Protein AF-A0A6L8I0X2-F1 (afdb_monomer)

Structure (mmCIF, N/CA/C/O backbone):
data_AF-A0A6L8I0X2-F1
#
_entry.id   AF-A0A6L8I0X2-F1
#
loop_
_atom_site.group_PDB
_atom_site.id
_atom_site.type_symbol
_atom_site.label_atom_id
_atom_site.label_alt_id
_atom_site.label_comp_id
_atom_site.label_asym_id
_atom_site.label_entity_id
_atom_site.label_seq_id
_atom_site.pdbx_PDB_ins_code
_atom_site.Cartn_x
_atom_site.Cartn_y
_atom_site.Cartn_z
_atom_site.occupancy
_atom_site.B_iso_or_equiv
_atom_site.auth_seq_id
_atom_site.auth_comp_id
_atom_site.auth_asym_id
_atom_site.auth_atom_id
_atom_site.pdbx_PDB_model_num
ATOM 1 N N . MET A 1 1 ? 42.101 3.437 -35.286 1.00 54.06 1 MET A N 1
ATOM 2 C CA . MET A 1 1 ? 41.511 4.510 -34.441 1.00 54.06 1 MET A CA 1
ATOM 3 C C . MET A 1 1 ? 40.032 4.851 -34.744 1.00 54.06 1 MET A C 1
ATOM 5 O O . MET A 1 1 ? 39.586 5.915 -34.336 1.00 54.06 1 MET A O 1
ATOM 9 N N . ARG A 1 2 ? 39.223 3.988 -35.399 1.00 59.19 2 ARG A N 1
ATOM 10 C CA . ARG A 1 2 ? 37.785 4.273 -35.660 1.00 59.19 2 ARG A CA 1
ATOM 11 C C . ARG A 1 2 ? 36.794 3.543 -34.738 1.00 59.19 2 ARG A C 1
ATOM 13 O O . ARG A 1 2 ? 35.698 4.052 -34.556 1.00 59.19 2 ARG A O 1
ATOM 20 N N . LEU A 1 3 ? 37.191 2.432 -34.098 1.00 56.94 3 LEU A N 1
ATOM 21 C CA . LEU A 1 3 ? 36.320 1.690 -33.168 1.00 56.94 3 LEU A CA 1
ATOM 22 C C . LEU A 1 3 ? 35.915 2.519 -31.934 1.00 56.94 3 LEU A C 1
ATOM 24 O O . LEU A 1 3 ? 34.759 2.495 -31.533 1.00 56.94 3 LEU A O 1
ATOM 28 N N . SER A 1 4 ? 36.836 3.312 -31.375 1.00 59.78 4 SER A N 1
ATOM 29 C CA . SER A 1 4 ? 36.592 4.101 -30.154 1.00 59.78 4 SER A CA 1
ATOM 30 C C . SER A 1 4 ? 35.521 5.191 -30.323 1.00 59.78 4 SER A C 1
ATOM 32 O O . SER A 1 4 ? 34.809 5.482 -29.367 1.00 59.78 4 SER A O 1
ATOM 34 N N . LYS A 1 5 ? 35.339 5.748 -31.532 1.00 64.69 5 LYS A N 1
ATOM 35 C CA . LYS A 1 5 ? 34.340 6.806 -31.781 1.00 64.69 5 LYS A CA 1
ATOM 36 C C . LYS A 1 5 ? 32.898 6.286 -31.839 1.00 64.69 5 LYS A C 1
ATOM 38 O O . LYS A 1 5 ? 31.983 7.056 -31.588 1.00 64.69 5 LYS A O 1
ATOM 43 N N . ILE A 1 6 ? 32.706 5.004 -32.163 1.00 74.75 6 ILE A N 1
ATOM 44 C CA . ILE A 1 6 ? 31.384 4.349 -32.215 1.00 74.75 6 ILE A CA 1
ATOM 45 C C . ILE A 1 6 ? 31.062 3.677 -30.874 1.00 74.75 6 ILE A C 1
ATOM 47 O O . ILE A 1 6 ? 29.903 3.596 -30.485 1.00 74.75 6 ILE A O 1
ATOM 51 N N . LEU A 1 7 ? 32.084 3.254 -30.128 1.00 80.19 7 LEU A N 1
ATOM 52 C CA . LEU A 1 7 ? 31.904 2.586 -28.840 1.00 80.19 7 LEU A CA 1
ATOM 53 C C . LEU A 1 7 ? 31.224 3.488 -27.797 1.00 80.19 7 LEU A C 1
ATOM 55 O O . LEU A 1 7 ? 30.341 3.042 -27.075 1.00 80.19 7 LEU A O 1
ATOM 59 N N . ILE A 1 8 ? 31.613 4.765 -27.746 1.00 82.06 8 ILE A N 1
ATOM 60 C CA . ILE A 1 8 ? 31.106 5.733 -26.763 1.00 82.06 8 ILE A CA 1
ATOM 61 C C . ILE A 1 8 ? 29.586 5.961 -26.891 1.00 82.06 8 ILE A C 1
ATOM 63 O O . ILE A 1 8 ? 28.900 5.799 -25.883 1.00 82.06 8 ILE A O 1
ATOM 67 N N . PRO A 1 9 ? 29.016 6.286 -28.072 1.00 82.81 9 PRO A N 1
ATOM 68 C CA . PRO A 1 9 ? 27.568 6.477 -28.190 1.00 82.81 9 PRO A CA 1
ATOM 69 C C . PRO A 1 9 ? 26.776 5.185 -27.954 1.00 82.81 9 PRO A C 1
ATOM 71 O O . PRO A 1 9 ? 25.694 5.241 -27.382 1.00 82.81 9 PRO A O 1
ATOM 74 N N . VAL A 1 10 ? 27.318 4.020 -28.327 1.00 87.44 10 VAL A N 1
ATOM 75 C CA . VAL A 1 10 ? 26.661 2.723 -28.083 1.00 87.44 10 VAL A CA 1
ATOM 76 C C . VAL A 1 10 ? 26.568 2.424 -26.585 1.00 87.44 10 VAL A C 1
ATOM 78 O O . VAL A 1 10 ? 25.506 2.037 -26.109 1.00 87.44 10 VAL A O 1
ATOM 81 N N . ILE A 1 11 ? 27.643 2.661 -25.828 1.00 86.56 11 ILE A N 1
ATOM 82 C CA . ILE A 1 11 ? 27.642 2.492 -24.367 1.00 86.56 11 ILE A CA 1
ATOM 83 C C . ILE A 1 11 ? 26.632 3.438 -23.709 1.00 86.56 11 ILE A C 1
ATOM 85 O O . ILE A 1 11 ? 25.909 3.029 -22.806 1.00 86.56 11 ILE A O 1
ATOM 89 N N . LEU A 1 12 ? 26.544 4.680 -24.191 1.00 86.19 12 LEU A N 1
ATOM 90 C CA . LEU A 1 12 ? 25.596 5.673 -23.682 1.00 86.19 12 LEU A CA 1
ATOM 91 C C . LEU A 1 12 ? 24.139 5.240 -23.893 1.00 86.19 12 LEU A C 1
ATOM 93 O O . LEU A 1 12 ? 23.330 5.345 -22.977 1.00 86.19 12 LEU A O 1
ATOM 97 N N . VAL A 1 13 ? 23.815 4.700 -25.071 1.00 85.88 13 VAL A N 1
ATOM 98 C CA . VAL A 1 13 ? 22.473 4.178 -25.366 1.00 85.88 13 VAL A CA 1
ATOM 99 C C . VAL A 1 13 ? 22.146 2.980 -24.473 1.00 85.88 13 VAL A C 1
ATOM 101 O O . VAL A 1 13 ? 21.083 2.952 -23.860 1.00 85.88 13 VAL A O 1
ATOM 104 N N . VAL A 1 14 ? 23.065 2.021 -24.333 1.00 84.25 14 VAL A N 1
ATOM 105 C CA . VAL A 1 14 ? 22.853 0.841 -23.476 1.00 84.25 14 VAL A CA 1
ATOM 106 C C . VAL A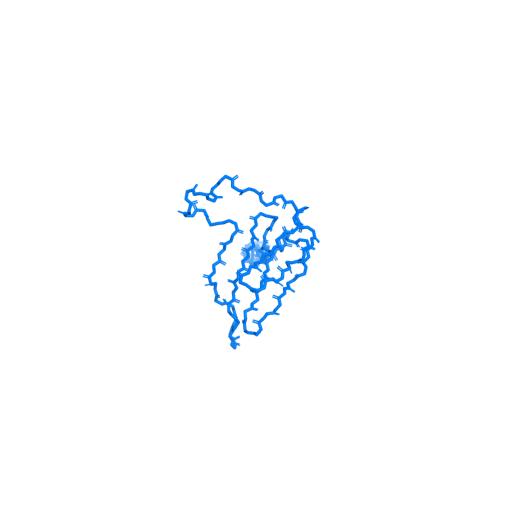 1 14 ? 22.648 1.238 -22.009 1.00 84.25 14 VAL A C 1
ATOM 108 O O . VAL A 1 14 ? 21.774 0.681 -21.349 1.00 84.25 14 VAL A O 1
ATOM 111 N N . ALA A 1 15 ? 23.385 2.237 -21.515 1.00 82.12 15 ALA A N 1
ATOM 112 C CA . ALA A 1 15 ? 23.220 2.742 -20.154 1.00 82.12 15 ALA A CA 1
ATOM 113 C C . ALA A 1 15 ? 21.813 3.323 -19.915 1.00 82.12 15 ALA A C 1
ATOM 115 O O . ALA A 1 15 ? 21.183 2.994 -18.912 1.00 82.12 15 ALA A O 1
ATOM 116 N N . VAL A 1 16 ? 21.281 4.114 -20.853 1.00 81.19 16 VAL A N 1
ATOM 117 C CA . VAL A 1 16 ? 19.937 4.713 -20.733 1.00 81.19 16 VAL A CA 1
ATOM 118 C C . VAL A 1 16 ? 18.830 3.655 -20.783 1.00 81.19 16 VAL A C 1
ATOM 120 O O . VAL A 1 16 ? 17.885 3.720 -20.004 1.00 81.19 16 VAL A 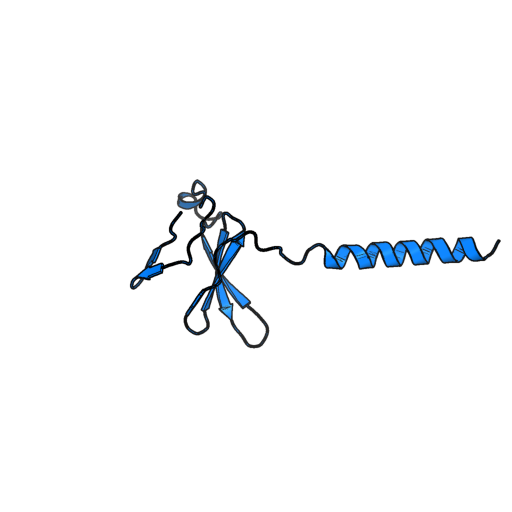O 1
ATOM 123 N N . PHE A 1 17 ? 18.944 2.644 -21.649 1.00 77.88 17 PHE A N 1
ATOM 124 C CA . PHE A 1 17 ? 17.943 1.570 -21.701 1.00 77.88 17 PHE A CA 1
ATOM 125 C C . PHE A 1 17 ? 17.979 0.661 -20.462 1.00 77.88 17 PHE A C 1
ATOM 127 O O . PHE A 1 17 ? 16.955 0.087 -20.098 1.00 77.88 17 PHE A O 1
ATOM 134 N N . SER A 1 18 ? 19.123 0.560 -19.779 1.00 72.69 18 SER A N 1
ATOM 135 C CA . SER A 1 18 ? 19.249 -0.268 -18.575 1.00 72.69 18 SER A CA 1
ATOM 136 C C . SER A 1 18 ? 18.550 0.311 -17.336 1.00 72.69 18 SER A C 1
ATOM 138 O O . SER A 1 18 ? 18.122 -0.457 -16.478 1.00 72.69 18 SER A O 1
ATOM 140 N N . SER A 1 19 ? 18.345 1.633 -17.250 1.00 66.38 19 SER A N 1
ATOM 141 C CA . SER A 1 19 ? 17.641 2.243 -16.110 1.00 66.38 19 SER A CA 1
ATOM 142 C C . SER A 1 19 ? 16.116 2.110 -16.180 1.00 66.38 19 SER A C 1
ATOM 144 O O . SER A 1 19 ? 15.436 2.448 -15.219 1.00 66.38 19 SER A O 1
ATOM 146 N N . ALA A 1 20 ? 15.557 1.621 -17.291 1.00 64.62 20 ALA A N 1
ATOM 147 C CA . ALA A 1 20 ?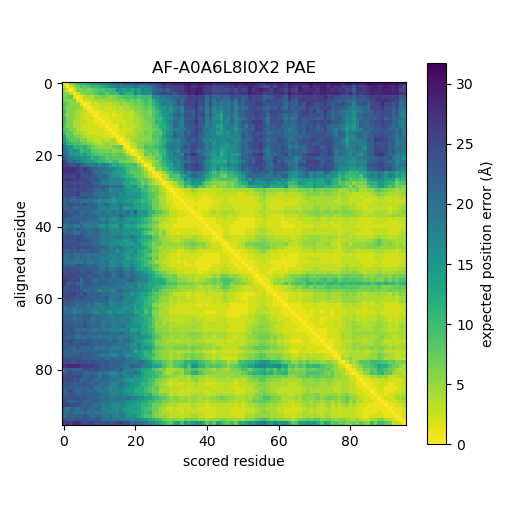 14.110 1.455 -17.436 1.00 64.62 20 ALA A CA 1
ATOM 148 C C . ALA A 1 20 ? 13.556 0.215 -16.706 1.00 64.62 20 ALA A C 1
ATOM 150 O O . ALA A 1 20 ? 12.354 0.130 -16.486 1.00 64.62 20 ALA A O 1
ATOM 151 N N . CYS A 1 21 ? 14.407 -0.747 -16.325 1.00 66.44 21 CYS A N 1
ATOM 152 C CA . CYS A 1 21 ? 13.968 -2.007 -15.707 1.00 66.44 21 CYS A CA 1
ATOM 153 C C . CYS A 1 21 ? 14.083 -2.038 -14.173 1.00 66.44 21 CYS A C 1
ATOM 155 O O . CYS A 1 21 ? 13.621 -2.991 -13.560 1.00 66.44 21 CYS A O 1
ATOM 157 N N . VAL A 1 22 ? 14.687 -1.025 -13.543 1.00 65.88 22 VAL A N 1
ATOM 158 C CA . VAL A 1 22 ? 14.930 -0.989 -12.082 1.00 65.88 22 VAL A CA 1
ATOM 159 C C . VAL A 1 22 ? 13.788 -0.364 -11.273 1.00 65.88 22 VAL A C 1
ATOM 161 O O . VAL A 1 22 ? 13.901 -0.235 -10.062 1.00 65.88 22 VAL A O 1
ATOM 164 N N . GLY A 1 23 ? 12.691 0.023 -11.927 1.00 58.72 23 GLY A N 1
ATOM 165 C CA . GLY A 1 23 ? 11.522 0.623 -11.275 1.00 58.72 23 GLY A CA 1
ATOM 166 C C . GLY A 1 23 ? 10.287 -0.273 -11.226 1.00 58.72 23 GLY A C 1
ATOM 167 O O . GLY A 1 23 ? 9.225 0.218 -10.860 1.00 58.72 23 GLY A O 1
ATOM 168 N N . PHE A 1 24 ? 10.380 -1.545 -11.639 1.00 58.34 24 PHE A N 1
ATOM 169 C CA . PHE A 1 24 ? 9.246 -2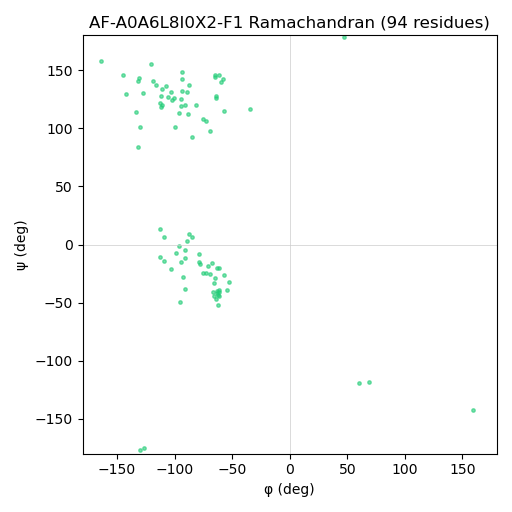.460 -11.516 1.00 58.34 24 PHE A CA 1
ATOM 170 C C . PHE A 1 24 ? 9.094 -2.822 -10.042 1.00 58.34 24 PHE A C 1
ATOM 172 O O . PHE A 1 24 ? 9.942 -3.518 -9.489 1.00 58.34 24 PHE A O 1
ATOM 179 N N . SER A 1 25 ? 8.059 -2.250 -9.429 1.00 55.66 25 SER A N 1
ATOM 180 C CA . SER A 1 25 ? 7.696 -2.339 -8.022 1.00 55.66 25 SER A CA 1
ATOM 181 C C . SER A 1 25 ? 8.019 -3.715 -7.446 1.00 55.66 25 SER A C 1
ATOM 183 O O . SER A 1 25 ? 7.465 -4.722 -7.878 1.00 55.66 25 SER A O 1
ATOM 185 N N . GLU A 1 26 ? 8.928 -3.754 -6.479 1.00 54.00 26 GLU A N 1
ATOM 186 C CA . GLU A 1 26 ? 9.067 -4.873 -5.556 1.00 54.00 26 GLU A CA 1
ATOM 187 C C . GLU A 1 26 ? 8.062 -4.610 -4.440 1.00 54.00 26 GLU A C 1
ATOM 189 O O . GLU A 1 26 ? 8.398 -3.855 -3.523 1.00 54.00 26 GLU A O 1
ATOM 194 N N . PRO A 1 27 ? 6.820 -5.135 -4.521 1.00 56.12 27 PRO A N 1
ATOM 195 C CA . PRO A 1 27 ? 5.891 -4.984 -3.424 1.00 56.12 27 PRO A CA 1
ATOM 196 C C . PRO A 1 27 ? 6.548 -5.584 -2.188 1.00 56.12 27 PRO A C 1
ATOM 198 O O . PRO A 1 27 ? 6.847 -6.778 -2.138 1.00 56.12 27 PRO A O 1
ATOM 201 N N . ARG A 1 28 ? 6.833 -4.730 -1.206 1.00 61.31 28 ARG A N 1
ATOM 202 C CA . ARG A 1 28 ? 7.386 -5.160 0.085 1.00 61.31 28 ARG A CA 1
ATOM 203 C C . ARG A 1 28 ? 6.286 -5.593 1.049 1.00 61.31 28 ARG A C 1
ATOM 205 O O . ARG A 1 28 ? 6.581 -5.889 2.203 1.00 61.31 28 ARG A O 1
ATOM 212 N N . GLY A 1 29 ? 5.046 -5.658 0.566 1.00 64.06 29 GLY A N 1
ATOM 213 C CA . GLY A 1 29 ? 3.934 -6.315 1.227 1.00 64.06 29 GLY A CA 1
ATOM 214 C C . GLY A 1 29 ? 4.182 -7.815 1.360 1.00 64.06 29 GLY A C 1
ATOM 215 O O . GLY A 1 29 ? 4.498 -8.498 0.388 1.00 64.06 29 GLY A O 1
ATOM 216 N N . TRP A 1 30 ? 4.047 -8.336 2.577 1.00 71.12 30 TRP A N 1
ATOM 217 C CA . TRP A 1 30 ? 4.312 -9.748 2.883 1.00 71.12 30 TRP A CA 1
ATOM 218 C C . TRP A 1 30 ? 3.057 -10.619 2.748 1.00 71.12 30 TRP A C 1
ATOM 220 O O . TRP A 1 30 ? 3.152 -11.847 2.739 1.00 71.12 30 TRP A O 1
ATOM 230 N N . ALA A 1 31 ? 1.888 -9.990 2.621 1.00 81.44 31 ALA A N 1
ATOM 231 C CA . ALA A 1 31 ? 0.607 -10.654 2.455 1.00 81.44 31 ALA A CA 1
ATOM 232 C C . ALA A 1 31 ? 0.237 -10.816 0.973 1.00 81.44 31 ALA A C 1
ATOM 234 O O . ALA A 1 31 ? 0.474 -9.939 0.142 1.00 81.44 31 ALA A O 1
ATOM 235 N N . ALA A 1 32 ? -0.378 -11.954 0.646 1.00 83.75 32 ALA A N 1
ATOM 236 C CA . ALA A 1 32 ? -0.888 -12.204 -0.696 1.00 83.75 32 ALA A CA 1
ATOM 237 C C . ALA A 1 32 ? -2.028 -11.222 -1.046 1.00 83.75 32 ALA A C 1
ATOM 239 O O . ALA A 1 32 ? -2.842 -10.922 -0.167 1.00 83.75 32 ALA A O 1
ATOM 240 N N . PRO A 1 33 ? -2.140 -10.775 -2.314 1.00 88.00 33 PRO A N 1
ATOM 241 C CA . PRO A 1 33 ? -3.293 -10.004 -2.766 1.00 88.00 33 PRO A CA 1
A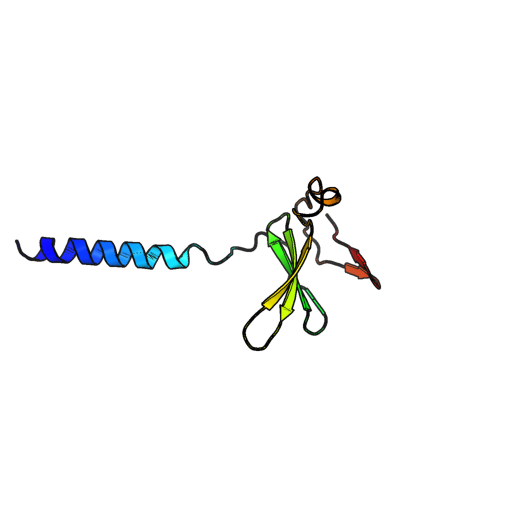TOM 242 C C . PRO A 1 33 ? -4.596 -10.783 -2.563 1.00 88.00 33 PRO A C 1
ATOM 244 O O . PRO A 1 33 ? -4.641 -11.998 -2.783 1.00 88.00 33 PRO A O 1
ATOM 247 N N . VAL A 1 34 ? -5.661 -10.080 -2.185 1.00 91.56 34 VAL A N 1
ATOM 248 C CA . VAL A 1 34 ? -7.004 -10.653 -2.035 1.00 91.56 34 VAL A CA 1
ATOM 249 C C . VAL A 1 34 ? -7.944 -10.006 -3.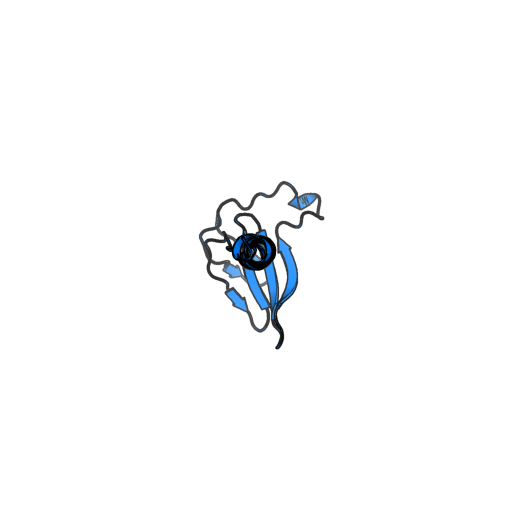042 1.00 91.56 34 VAL A C 1
ATOM 251 O O . VAL A 1 34 ? -7.899 -8.799 -3.246 1.00 91.56 34 VAL A O 1
ATOM 254 N N . PHE A 1 35 ? -8.788 -10.815 -3.676 1.00 91.50 35 PHE A N 1
ATOM 255 C CA . PHE A 1 35 ? -9.737 -10.368 -4.691 1.00 91.50 35 PHE A CA 1
ATOM 256 C C . PHE A 1 35 ? -11.164 -10.472 -4.150 1.00 91.50 35 PHE A C 1
ATOM 258 O O . PHE A 1 35 ? -11.534 -11.515 -3.606 1.00 91.50 35 PHE A O 1
ATOM 265 N N . ASP A 1 36 ? -11.957 -9.422 -4.349 1.00 90.31 36 ASP A N 1
ATOM 266 C CA . ASP A 1 36 ? -13.404 -9.408 -4.132 1.00 90.31 36 ASP A CA 1
ATOM 267 C C . ASP A 1 36 ? -14.096 -8.837 -5.377 1.00 90.31 36 ASP A C 1
ATOM 269 O O . ASP A 1 36 ? -14.082 -7.633 -5.635 1.00 90.31 36 ASP A O 1
ATOM 273 N N . GLY A 1 37 ? -14.647 -9.725 -6.208 1.00 90.69 37 GLY A N 1
ATOM 274 C CA . GLY A 1 37 ? -15.191 -9.348 -7.511 1.00 90.69 37 GLY A CA 1
ATOM 275 C C . GLY A 1 37 ? -14.124 -8.733 -8.422 1.00 90.69 37 GLY A C 1
ATOM 276 O O . GLY A 1 37 ? -13.146 -9.396 -8.766 1.00 90.69 37 GLY A O 1
ATOM 277 N N . GLU A 1 38 ? -14.340 -7.481 -8.825 1.00 93.06 38 GLU A N 1
ATOM 278 C CA . GLU A 1 38 ? -13.407 -6.699 -9.649 1.00 93.06 38 GLU A CA 1
ATOM 279 C C . GLU A 1 38 ? -12.424 -5.877 -8.805 1.00 93.06 38 GLU A C 1
ATOM 281 O O . GLU A 1 38 ? -11.514 -5.269 -9.354 1.00 93.06 38 GLU A O 1
ATOM 286 N N . THR A 1 39 ? -12.550 -5.866 -7.478 1.00 94.19 39 THR A N 1
ATOM 287 C CA . THR A 1 39 ? -11.629 -5.138 -6.604 1.00 94.19 39 THR A CA 1
ATOM 288 C C . THR A 1 39 ? -10.502 -6.056 -6.129 1.00 94.19 39 THR A C 1
ATOM 290 O O . THR A 1 39 ? -10.733 -7.172 -5.657 1.00 94.19 39 THR A O 1
ATOM 293 N N . VAL A 1 40 ? -9.262 -5.585 -6.230 1.00 93.00 40 VAL A N 1
ATOM 294 C CA . VAL A 1 40 ? -8.078 -6.205 -5.636 1.00 93.00 40 VAL A CA 1
ATOM 295 C C . VAL A 1 40 ? -7.596 -5.374 -4.457 1.00 93.00 40 VAL A C 1
ATOM 297 O O . VAL A 1 40 ? -7.508 -4.151 -4.528 1.00 93.00 40 VAL A O 1
ATOM 300 N N . TYR A 1 41 ? -7.253 -6.068 -3.383 1.00 92.44 41 TYR A N 1
ATOM 301 C CA . TYR A 1 41 ? -6.671 -5.516 -2.175 1.00 92.44 41 TYR A CA 1
ATOM 302 C C . TYR A 1 41 ? -5.239 -6.014 -2.047 1.00 92.44 41 TYR A C 1
ATOM 304 O O . TYR A 1 41 ? -4.998 -7.226 -2.024 1.00 92.44 41 TYR A O 1
ATOM 312 N N . VAL A 1 42 ? -4.281 -5.095 -1.994 1.00 89.81 42 VAL A N 1
ATOM 313 C CA . VAL A 1 42 ? -2.856 -5.421 -2.075 1.00 89.81 42 VAL A CA 1
ATOM 314 C C . VAL A 1 42 ? -2.025 -4.498 -1.195 1.00 89.81 42 VAL A C 1
ATOM 316 O O . VAL A 1 42 ? -2.330 -3.321 -1.047 1.00 89.81 42 VAL A O 1
ATOM 319 N N . PHE A 1 43 ? -0.949 -5.040 -0.632 1.00 88.12 43 PHE A N 1
ATOM 320 C CA . PHE A 1 43 ? 0.088 -4.251 0.022 1.00 88.12 43 PHE A CA 1
ATOM 321 C C . PHE A 1 43 ? 1.169 -3.879 -0.995 1.00 88.12 43 PHE A C 1
ATOM 323 O O . PHE A 1 43 ? 1.779 -4.771 -1.595 1.00 88.12 43 PHE A O 1
ATOM 330 N N . LEU A 1 44 ? 1.396 -2.582 -1.206 1.00 83.88 44 LEU A N 1
ATOM 331 C CA . LEU A 1 44 ? 2.407 -2.086 -2.149 1.00 83.88 44 LEU A CA 1
ATOM 332 C C . LEU A 1 44 ? 3.764 -1.877 -1.480 1.00 83.88 44 LEU A C 1
ATOM 334 O O . LEU A 1 44 ? 4.798 -2.227 -2.047 1.00 83.88 44 LEU A O 1
ATOM 338 N N . ASP A 1 45 ? 3.770 -1.390 -0.248 1.00 80.62 45 ASP A N 1
ATOM 339 C CA . ASP A 1 45 ? 4.940 -1.381 0.626 1.00 80.62 45 ASP A CA 1
ATOM 340 C C . ASP A 1 45 ? 4.533 -1.960 1.991 1.00 80.62 45 ASP A C 1
ATOM 342 O O . ASP A 1 45 ? 3.413 -2.442 2.171 1.00 80.62 45 ASP A O 1
ATOM 346 N N . ARG A 1 46 ? 5.458 -1.967 2.949 1.00 78.94 46 ARG A N 1
ATOM 347 C CA . ARG A 1 46 ? 5.200 -2.394 4.327 1.00 78.94 46 ARG A CA 1
ATOM 348 C C . ARG A 1 46 ? 4.025 -1.639 4.949 1.00 78.94 46 ARG A C 1
ATOM 350 O O . ARG A 1 46 ? 3.223 -2.258 5.637 1.00 78.94 46 ARG A O 1
ATOM 357 N N . ASP A 1 47 ? 3.933 -0.348 4.646 1.00 85.00 47 ASP A N 1
ATOM 358 C CA . ASP A 1 47 ? 3.069 0.584 5.366 1.00 85.00 47 ASP A CA 1
ATOM 359 C C . ASP A 1 47 ? 1.919 1.104 4.491 1.00 85.00 47 ASP A C 1
ATOM 361 O O . ASP A 1 47 ? 1.247 2.056 4.860 1.00 85.00 47 ASP A O 1
ATOM 365 N N . GLU A 1 48 ? 1.678 0.473 3.334 1.00 88.31 48 GLU A N 1
ATOM 366 C CA . GLU A 1 48 ? 0.684 0.928 2.359 1.00 88.31 48 GLU A CA 1
ATOM 367 C C . GLU A 1 48 ? -0.192 -0.233 1.870 1.00 88.31 48 GLU A C 1
ATOM 369 O O . GLU A 1 48 ? 0.272 -1.150 1.180 1.00 88.31 48 GLU A O 1
ATOM 374 N N . PHE A 1 49 ? -1.478 -0.171 2.214 1.00 91.50 49 PHE A N 1
ATOM 375 C CA . PHE A 1 49 ? -2.524 -1.097 1.798 1.00 91.50 49 PHE A CA 1
ATOM 376 C C . PHE A 1 49 ? -3.510 -0.404 0.865 1.00 91.50 49 PHE A C 1
ATOM 378 O O . PHE A 1 49 ? -4.074 0.632 1.199 1.00 91.50 49 PHE A O 1
ATOM 385 N N . VAL A 1 50 ? -3.760 -0.992 -0.300 1.00 93.06 50 VAL A N 1
ATOM 386 C CA . VAL A 1 50 ? -4.484 -0.311 -1.371 1.00 93.06 50 VAL A CA 1
ATOM 387 C C . VAL A 1 50 ? -5.590 -1.185 -1.929 1.00 93.06 50 VAL A C 1
ATOM 389 O O . VAL A 1 50 ? -5.414 -2.392 -2.119 1.00 93.06 50 VAL A O 1
ATOM 392 N N . ALA A 1 51 ? -6.721 -0.554 -2.233 1.00 95.38 51 ALA A N 1
ATOM 393 C CA . ALA A 1 51 ? -7.772 -1.136 -3.047 1.00 95.38 51 ALA A CA 1
ATOM 394 C C . ALA A 1 51 ? -7.725 -0.557 -4.462 1.00 95.38 51 ALA A C 1
ATOM 396 O O . ALA A 1 51 ? -7.709 0.662 -4.655 1.00 95.38 51 ALA A O 1
ATOM 397 N N . ALA A 1 52 ? -7.760 -1.432 -5.460 1.00 95.06 52 ALA A N 1
ATOM 398 C CA . ALA A 1 52 ? -7.856 -1.053 -6.861 1.00 95.06 52 ALA A CA 1
ATOM 399 C C . ALA A 1 52 ? -8.962 -1.839 -7.557 1.00 95.06 52 ALA A C 1
ATOM 401 O O . ALA A 1 52 ? -9.152 -3.019 -7.280 1.00 95.06 52 ALA A O 1
ATOM 402 N N . ASN A 1 53 ? -9.672 -1.205 -8.481 1.00 95.94 53 ASN A N 1
ATOM 403 C CA . ASN A 1 53 ? -10.608 -1.885 -9.365 1.00 95.94 53 ASN A CA 1
ATOM 404 C C . ASN A 1 53 ? -9.867 -2.350 -10.613 1.00 95.94 53 ASN A C 1
ATOM 406 O O . ASN A 1 53 ? -9.114 -1.591 -11.215 1.00 95.94 53 ASN A O 1
ATOM 410 N N . LEU A 1 54 ? -10.056 -3.607 -10.981 1.00 92.38 54 LEU A N 1
ATOM 411 C CA . LEU A 1 54 ? -9.464 -4.214 -12.157 1.00 92.38 54 LEU A CA 1
ATOM 412 C C . LEU A 1 54 ? -10.364 -3.986 -13.364 1.00 92.38 54 LEU A C 1
ATOM 414 O O . LEU A 1 54 ? -11.576 -4.179 -13.291 1.00 92.38 54 LEU A O 1
ATOM 418 N N . ASP A 1 55 ? -9.748 -3.645 -14.487 1.00 89.19 55 ASP A N 1
ATOM 419 C CA . ASP A 1 55 ? -10.395 -3.599 -15.791 1.00 89.19 55 ASP A CA 1
ATOM 420 C C . ASP A 1 55 ? -9.611 -4.436 -16.821 1.00 89.19 55 ASP A C 1
ATOM 422 O O . ASP A 1 55 ? -8.655 -5.146 -16.497 1.00 89.19 55 ASP A O 1
ATOM 426 N N . GLU A 1 56 ? -10.036 -4.401 -18.087 1.00 86.81 56 GLU A N 1
ATOM 427 C CA . GLU A 1 56 ? -9.376 -5.143 -19.173 1.00 86.81 56 GLU A CA 1
ATOM 428 C C . GLU A 1 56 ? -7.925 -4.676 -19.429 1.00 86.81 56 GLU A C 1
ATOM 430 O O . GLU A 1 56 ? -7.124 -5.413 -20.009 1.00 86.81 56 GLU A O 1
ATOM 435 N N . PHE A 1 57 ? -7.569 -3.465 -18.996 1.00 84.00 57 PHE A N 1
ATOM 436 C CA . PHE A 1 57 ? -6.315 -2.788 -19.318 1.00 84.00 57 PHE A CA 1
ATOM 437 C C . PHE A 1 57 ? -5.373 -2.616 -18.117 1.00 84.00 57 PHE A C 1
ATOM 439 O O . PHE A 1 57 ? -4.203 -2.278 -18.320 1.00 84.00 57 PHE A O 1
ATOM 446 N N . GLY A 1 58 ? -5.830 -2.868 -16.890 1.00 85.75 58 GLY A N 1
ATOM 447 C CA . GLY A 1 58 ? -5.028 -2.731 -15.684 1.00 85.75 58 GLY A CA 1
ATOM 448 C C . GLY A 1 58 ? -5.850 -2.579 -14.406 1.00 85.75 58 GLY A C 1
ATOM 449 O O . GLY A 1 58 ? -6.855 -3.255 -14.204 1.00 85.75 58 GLY A O 1
ATOM 450 N N . ALA A 1 59 ? -5.344 -1.735 -13.507 1.00 88.69 59 ALA A N 1
ATOM 451 C CA . ALA A 1 59 ? -5.931 -1.465 -12.204 1.00 88.69 59 ALA A CA 1
ATOM 452 C C . ALA A 1 59 ? -6.099 0.051 -12.015 1.00 88.69 59 ALA A C 1
ATOM 454 O O . ALA A 1 59 ? -5.148 0.809 -12.222 1.00 88.69 59 ALA A O 1
ATOM 455 N N . GLU A 1 60 ? -7.289 0.484 -11.608 1.00 92.75 60 GLU A N 1
ATOM 456 C CA . GLU A 1 60 ? -7.605 1.857 -11.218 1.00 92.75 60 GLU A CA 1
ATOM 457 C C . GLU A 1 60 ? -7.651 1.959 -9.690 1.00 92.75 60 GLU A C 1
ATOM 459 O O . GLU A 1 60 ? -8.394 1.233 -9.027 1.00 92.75 60 GLU A O 1
ATOM 464 N N . TRP A 1 61 ? -6.856 2.862 -9.115 1.00 90.62 61 TRP A N 1
ATOM 465 C CA . TRP A 1 61 ? -6.807 3.067 -7.668 1.00 90.62 61 TRP A CA 1
ATOM 466 C C . TRP A 1 61 ? -8.140 3.584 -7.128 1.00 90.62 61 TRP A C 1
ATOM 468 O O . TRP A 1 61 ? -8.644 4.606 -7.587 1.00 90.62 61 TRP A O 1
ATOM 478 N N . SER A 1 62 ? -8.691 2.894 -6.129 1.00 93.56 62 SER A N 1
ATOM 479 C CA . SER A 1 62 ? -9.919 3.313 -5.455 1.00 93.56 62 SER A CA 1
ATOM 480 C C . SER A 1 62 ? -9.628 4.100 -4.183 1.00 93.56 62 SER A C 1
ATOM 482 O O . SER A 1 62 ? -10.241 5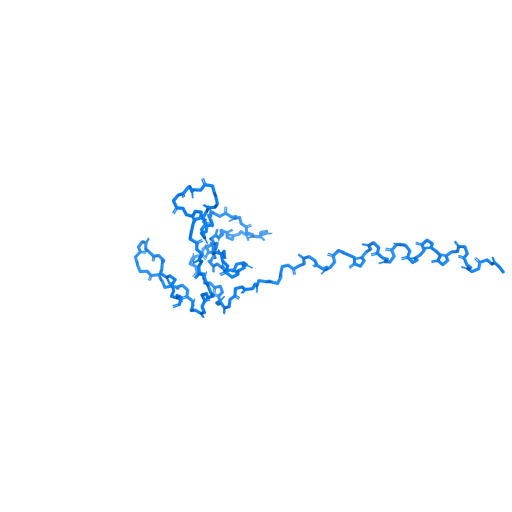.143 -3.971 1.00 93.56 62 SER A O 1
ATOM 484 N N . TRP A 1 63 ? -8.754 3.581 -3.322 1.00 94.44 63 TRP A N 1
ATOM 485 C CA . TRP A 1 63 ? -8.328 4.218 -2.076 1.00 94.44 63 TRP A CA 1
ATOM 486 C C . TRP A 1 63 ? -7.060 3.544 -1.550 1.00 94.44 63 TRP A C 1
ATOM 488 O O . TRP A 1 63 ? -6.790 2.387 -1.880 1.00 94.44 63 TRP A O 1
ATOM 498 N N . THR A 1 64 ? -6.317 4.265 -0.713 1.00 93.94 64 THR A N 1
ATOM 499 C CA . THR A 1 64 ? -5.138 3.773 0.011 1.00 93.94 64 THR A CA 1
ATOM 500 C C . THR A 1 64 ? -5.356 3.905 1.518 1.00 93.94 64 THR A C 1
ATOM 502 O O . THR A 1 64 ? -6.191 4.694 1.957 1.00 93.94 64 THR A O 1
ATOM 505 N N . PHE A 1 65 ? -4.656 3.090 2.296 1.00 92.62 65 PHE A N 1
ATOM 506 C CA . PHE A 1 65 ? -4.636 3.125 3.747 1.00 92.62 65 PHE A CA 1
ATOM 507 C C . PHE A 1 65 ? -3.219 2.814 4.249 1.00 92.62 65 PHE A C 1
ATOM 509 O O . PHE A 1 65 ? -2.674 1.767 3.883 1.00 92.62 65 PHE A O 1
ATOM 516 N N . PRO A 1 66 ? -2.647 3.639 5.135 1.00 92.88 66 PRO A N 1
ATOM 517 C CA . PRO A 1 66 ? -3.141 4.943 5.583 1.00 92.88 66 PRO A CA 1
ATOM 518 C C . PRO A 1 66 ? -3.163 5.971 4.440 1.00 92.88 66 PRO A C 1
ATOM 520 O O . PRO A 1 66 ? -2.303 5.942 3.563 1.00 92.88 66 PRO A O 1
ATOM 523 N N . ASP A 1 67 ? -4.140 6.876 4.440 1.00 93.06 67 ASP A N 1
ATOM 524 C CA . ASP A 1 67 ? -4.199 7.989 3.487 1.00 93.06 67 ASP A CA 1
ATOM 525 C C . ASP A 1 67 ? -3.429 9.205 4.032 1.00 93.06 67 ASP A C 1
ATOM 527 O O . ASP A 1 67 ? -3.836 9.839 5.011 1.00 93.06 67 ASP A O 1
ATOM 531 N N . GLU A 1 68 ? -2.308 9.555 3.390 1.00 89.00 68 GLU A N 1
ATOM 532 C CA . GLU A 1 68 ? -1.466 10.693 3.788 1.00 89.00 68 GLU A CA 1
ATOM 533 C C . GLU A 1 68 ? -2.195 12.046 3.711 1.00 89.00 68 GLU A C 1
ATOM 535 O O . GLU A 1 68 ? -1.786 13.003 4.379 1.00 89.00 68 GLU A O 1
ATOM 540 N N . ASP A 1 69 ? -3.285 12.151 2.945 1.00 92.44 69 ASP A N 1
ATOM 541 C CA . ASP A 1 69 ? -4.091 13.369 2.867 1.00 92.44 69 ASP A CA 1
ATOM 542 C C . ASP A 1 69 ? -5.039 13.525 4.075 1.00 92.44 69 ASP A C 1
ATOM 544 O O . ASP A 1 69 ? -5.530 14.629 4.348 1.00 92.44 69 ASP A O 1
ATOM 548 N N . LEU A 1 70 ? -5.260 12.463 4.858 1.00 93.25 70 LEU A N 1
ATOM 549 C CA . LEU A 1 70 ? -6.115 12.471 6.043 1.00 93.25 70 LEU A CA 1
ATOM 550 C C . LEU A 1 70 ? -5.294 12.680 7.319 1.00 93.25 70 LEU A C 1
ATOM 552 O O . LEU A 1 70 ? -4.564 11.805 7.771 1.00 93.25 70 LEU A O 1
ATOM 556 N N . ASP A 1 71 ? -5.480 13.829 7.984 1.00 94.38 71 ASP A N 1
ATOM 557 C CA . ASP A 1 71 ? -4.764 14.168 9.231 1.00 94.38 71 ASP A CA 1
ATOM 558 C C . ASP A 1 71 ? -4.872 13.089 10.323 1.00 94.38 71 ASP A C 1
ATOM 560 O O . ASP A 1 71 ? -3.939 12.907 11.100 1.00 94.38 71 ASP A O 1
ATOM 564 N N . ALA A 1 72 ? -6.000 12.375 10.382 1.00 92.06 72 ALA A N 1
ATOM 565 C CA . ALA A 1 72 ? -6.231 11.308 11.354 1.00 92.06 72 ALA A CA 1
ATOM 566 C C . ALA A 1 72 ? -5.400 10.040 11.088 1.00 92.06 72 ALA A C 1
ATOM 568 O O . ALA A 1 72 ? -5.258 9.216 11.990 1.00 92.06 72 ALA A O 1
ATOM 569 N N . GLU A 1 73 ? -4.877 9.878 9.873 1.00 92.44 73 GLU A N 1
ATOM 570 C CA . GLU A 1 73 ? -4.193 8.667 9.415 1.00 92.44 73 GLU A CA 1
ATOM 571 C C . GLU A 1 73 ? -2.682 8.864 9.245 1.00 92.44 73 GLU A C 1
ATOM 573 O O . GLU A 1 73 ? -1.940 7.890 9.238 1.00 92.44 73 GLU A O 1
ATOM 578 N N . LYS A 1 74 ? -2.198 10.113 9.237 1.00 89.88 74 LYS A N 1
ATOM 579 C CA . LYS A 1 74 ? -0.767 10.462 9.099 1.00 89.88 74 LYS A CA 1
ATOM 580 C C . LYS A 1 74 ? 0.161 9.846 10.144 1.00 89.88 74 LYS A C 1
ATOM 582 O O . LYS A 1 74 ? 1.359 9.738 9.907 1.00 89.88 74 LYS A O 1
ATOM 587 N N . GLU A 1 75 ? -0.365 9.533 11.324 1.00 89.19 75 GLU A N 1
ATOM 588 C CA . GLU A 1 75 ? 0.403 8.928 12.419 1.00 89.19 75 GLU A CA 1
ATOM 589 C C . GLU A 1 75 ? 0.263 7.398 12.462 1.00 89.19 75 GLU A C 1
ATOM 591 O O . GLU A 1 75 ? 0.855 6.757 13.331 1.00 89.19 75 GLU A O 1
ATOM 596 N N . ILE A 1 76 ? -0.529 6.808 11.561 1.00 88.88 76 ILE A N 1
ATOM 597 C CA . ILE A 1 76 ? -0.696 5.361 11.469 1.00 88.88 76 ILE A CA 1
ATOM 598 C C . ILE A 1 76 ? 0.488 4.797 10.689 1.00 88.88 76 ILE A C 1
ATOM 600 O O . ILE A 1 76 ? 0.701 5.122 9.528 1.00 88.88 76 ILE A O 1
ATOM 604 N N . ASP A 1 77 ? 1.230 3.916 11.344 1.00 86.19 77 ASP A N 1
ATOM 605 C CA . ASP A 1 77 ? 2.228 3.051 10.732 1.00 86.19 77 ASP A CA 1
ATOM 606 C C . ASP A 1 77 ? 1.663 1.629 10.821 1.00 86.19 77 ASP A C 1
ATOM 608 O O . ASP A 1 77 ? 1.320 1.171 11.917 1.00 86.19 77 ASP A O 1
ATOM 612 N N . LEU A 1 78 ? 1.461 0.961 9.680 1.00 81.81 78 LEU A N 1
ATOM 613 C CA . LEU A 1 78 ? 0.855 -0.375 9.668 1.00 81.81 78 LEU A CA 1
ATOM 614 C C . LEU A 1 78 ? 1.758 -1.427 10.313 1.00 81.81 78 LEU A C 1
ATOM 616 O O . LEU A 1 78 ? 1.265 -2.509 10.645 1.00 81.81 78 LEU A O 1
ATOM 620 N N . GLU A 1 79 ? 3.047 -1.118 10.499 1.00 72.38 79 GLU A N 1
ATOM 621 C CA . GLU A 1 79 ? 4.096 -2.089 10.780 1.00 72.38 79 GLU A CA 1
ATOM 622 C C . GLU A 1 79 ? 3.993 -3.293 9.806 1.00 72.38 79 GLU A C 1
ATOM 624 O O . GLU A 1 79 ? 3.172 -3.351 8.892 1.00 72.38 79 GLU A O 1
ATOM 629 N N . ALA A 1 80 ? 4.890 -4.273 9.882 1.00 66.06 80 ALA A N 1
ATOM 630 C CA . ALA A 1 80 ? 4.868 -5.354 8.895 1.00 66.06 80 ALA A CA 1
ATOM 631 C C . ALA A 1 80 ? 3.623 -6.252 9.066 1.00 66.06 80 ALA A C 1
ATOM 633 O O . ALA A 1 80 ? 3.628 -7.174 9.875 1.00 66.06 80 ALA A O 1
ATOM 634 N N . VAL A 1 81 ? 2.575 -6.017 8.272 1.00 73.75 81 VAL A N 1
ATOM 635 C CA . VAL A 1 81 ? 1.376 -6.865 8.235 1.00 73.75 81 VAL A CA 1
ATOM 636 C C . VAL A 1 81 ? 1.692 -8.156 7.478 1.00 73.75 81 VAL A C 1
ATOM 638 O O . VAL A 1 81 ? 1.858 -8.174 6.256 1.00 73.75 81 VAL A O 1
ATOM 641 N N . TYR A 1 82 ? 1.793 -9.264 8.217 1.00 71.44 82 TYR A N 1
ATOM 642 C CA . TYR A 1 82 ? 2.154 -10.576 7.659 1.00 71.44 82 TYR A CA 1
ATOM 643 C C . TYR A 1 82 ? 0.942 -11.443 7.287 1.00 71.44 82 TYR A C 1
ATOM 645 O O . TYR A 1 82 ? 1.094 -12.456 6.600 1.00 71.44 82 TYR A O 1
ATOM 653 N N . GLY A 1 83 ? -0.255 -11.088 7.759 1.00 79.88 83 GLY A N 1
ATOM 654 C CA . GLY A 1 83 ? -1.488 -11.825 7.488 1.00 79.88 83 GLY A CA 1
ATOM 655 C C . GLY A 1 83 ? -2.257 -11.278 6.280 1.00 79.88 83 GLY A C 1
ATOM 656 O O . GLY A 1 83 ? -2.242 -10.071 6.048 1.00 79.88 83 GLY A O 1
ATOM 657 N N . PRO A 1 84 ? -2.976 -12.127 5.520 1.00 83.56 84 PRO A N 1
ATOM 658 C CA . PRO A 1 84 ? -3.939 -11.629 4.545 1.00 83.56 84 PRO A CA 1
ATOM 659 C C . PRO A 1 84 ? -5.040 -10.816 5.251 1.00 83.56 84 PRO A C 1
ATOM 661 O O . PRO A 1 84 ? -5.430 -11.170 6.371 1.00 83.56 84 PRO A O 1
ATOM 664 N N . PRO A 1 85 ? -5.573 -9.761 4.612 1.00 87.94 85 PRO A N 1
ATOM 665 C CA . PRO A 1 85 ? -6.681 -8.991 5.162 1.00 87.94 85 PRO A CA 1
ATOM 666 C C . PRO A 1 85 ? -7.910 -9.881 5.387 1.00 87.94 85 PRO A C 1
ATOM 668 O O . PRO A 1 85 ? -8.241 -10.737 4.561 1.00 87.94 85 PRO A O 1
ATOM 671 N N . LEU A 1 86 ? -8.603 -9.669 6.508 1.00 88.94 86 LEU A N 1
ATOM 672 C CA . LEU A 1 86 ? -9.851 -10.358 6.830 1.00 88.94 86 LEU A CA 1
ATOM 673 C C . LEU A 1 86 ? -11.045 -9.452 6.535 1.00 88.94 86 LEU A C 1
ATOM 675 O O . LEU A 1 86 ? -11.142 -8.348 7.067 1.00 88.94 86 LEU A O 1
ATOM 679 N N . PHE A 1 87 ? -11.985 -9.955 5.743 1.00 90.75 87 PHE A N 1
ATOM 680 C CA . PHE A 1 87 ? -13.223 -9.257 5.409 1.00 90.75 87 PHE A CA 1
ATOM 681 C C . PHE A 1 87 ? -14.329 -9.686 6.376 1.00 90.75 87 PHE A C 1
ATOM 683 O O . PHE A 1 87 ? -14.676 -10.866 6.462 1.00 90.75 87 PHE A O 1
ATOM 690 N N . ALA A 1 88 ? -14.874 -8.731 7.125 1.00 90.44 88 ALA A N 1
ATOM 691 C CA . ALA A 1 88 ? -15.912 -8.950 8.125 1.00 90.44 88 ALA A CA 1
ATOM 692 C C . ALA A 1 88 ? -17.045 -7.933 7.940 1.00 90.44 88 ALA A C 1
ATOM 694 O O . ALA A 1 88 ? -17.089 -6.897 8.602 1.00 90.44 88 ALA A O 1
ATO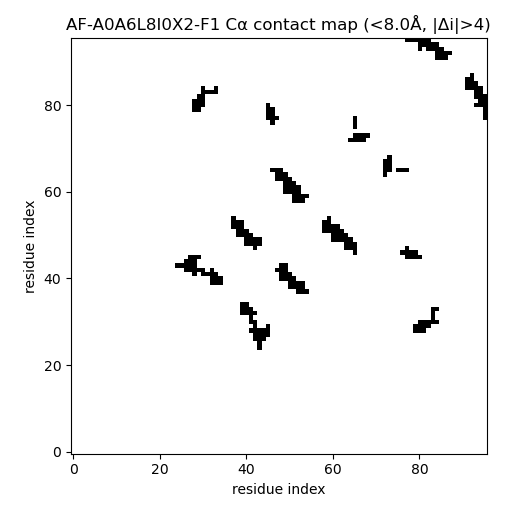M 695 N N . GLY A 1 89 ? -17.975 -8.242 7.032 1.00 89.12 89 GLY A N 1
ATOM 696 C CA . GLY A 1 89 ? -19.059 -7.328 6.672 1.00 89.12 89 GLY A CA 1
ATOM 697 C C . GLY A 1 89 ? -18.523 -6.118 5.911 1.00 89.12 89 GLY A C 1
ATOM 698 O O . GLY A 1 89 ? -17.948 -6.275 4.843 1.00 89.12 89 GLY A O 1
ATOM 699 N N . ASP A 1 90 ? -18.702 -4.927 6.474 1.00 90.25 90 ASP A N 1
ATOM 700 C CA . ASP A 1 90 ? -18.229 -3.643 5.945 1.00 90.25 90 ASP A CA 1
ATOM 701 C C . ASP A 1 90 ? -16.801 -3.285 6.394 1.00 90.25 90 ASP A C 1
ATOM 703 O O . ASP A 1 90 ? -16.352 -2.157 6.204 1.00 90.25 90 ASP A O 1
ATOM 707 N N . ARG A 1 91 ? -16.090 -4.225 7.028 1.00 90.94 91 ARG A N 1
ATOM 708 C CA . ARG A 1 91 ? -14.766 -3.989 7.610 1.00 90.94 91 ARG A CA 1
ATOM 709 C C . ARG A 1 91 ? -13.705 -4.860 6.975 1.00 90.94 91 ARG A C 1
ATOM 711 O O . ARG A 1 91 ? -13.909 -6.058 6.777 1.00 90.94 91 ARG A O 1
ATOM 718 N N . ILE A 1 92 ? -12.539 -4.257 6.786 1.00 91.31 92 ILE A N 1
ATOM 719 C CA . ILE A 1 92 ? -11.291 -4.955 6.506 1.00 91.31 92 ILE A CA 1
ATOM 720 C C . ILE A 1 92 ? -10.448 -4.893 7.777 1.00 91.31 92 ILE A C 1
ATOM 722 O O . ILE A 1 92 ? -10.263 -3.825 8.357 1.00 91.31 92 ILE A O 1
ATOM 726 N N . ILE A 1 93 ? -9.984 -6.047 8.242 1.00 89.25 93 ILE A N 1
ATOM 727 C CA . ILE A 1 93 ? -9.141 -6.170 9.428 1.00 89.25 93 ILE A CA 1
ATOM 728 C C . ILE A 1 93 ? -7.754 -6.602 8.968 1.00 89.25 93 ILE A C 1
ATOM 730 O O . ILE A 1 93 ? -7.592 -7.685 8.400 1.00 89.25 93 ILE A O 1
ATOM 734 N N . LEU A 1 94 ? -6.765 -5.756 9.241 1.00 87.12 94 LEU A N 1
ATOM 735 C CA . LEU A 1 94 ? -5.351 -6.057 9.060 1.00 87.12 94 LEU A CA 1
ATOM 736 C C . LEU A 1 94 ? -4.801 -6.555 10.401 1.00 87.12 94 LEU A C 1
ATOM 738 O O . LEU A 1 94 ? -4.983 -5.904 11.429 1.00 87.12 94 LEU A O 1
ATOM 742 N N . ALA A 1 95 ? -4.195 -7.741 10.402 1.00 76.75 95 ALA A N 1
ATOM 7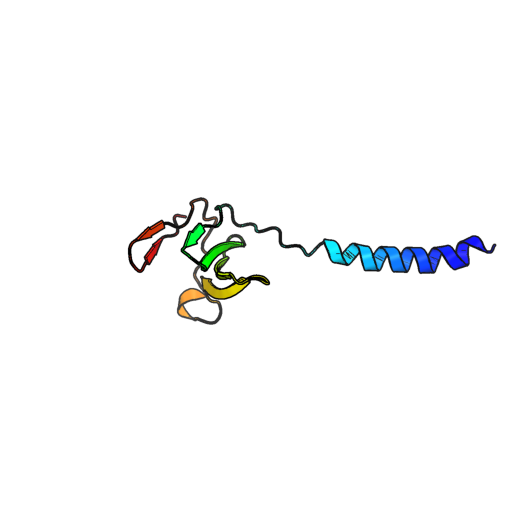43 C CA . ALA A 1 95 ? -3.563 -8.312 11.586 1.00 76.75 95 ALA A CA 1
ATOM 744 C C . ALA A 1 95 ? -2.050 -8.076 11.507 1.00 76.75 95 ALA A C 1
ATOM 746 O O . ALA A 1 95 ? -1.364 -8.776 10.757 1.00 76.75 95 ALA A O 1
ATOM 747 N N . GLY A 1 96 ? -1.578 -7.067 12.244 1.00 67.12 96 GLY A N 1
ATOM 748 C CA . GLY A 1 96 ? -0.155 -6.834 12.518 1.00 67.12 96 GLY A CA 1
ATOM 749 C C . GLY A 1 96 ? 0.428 -7.854 13.489 1.00 67.12 96 GLY A C 1
ATOM 750 O O . GLY A 1 96 ? -0.343 -8.394 14.321 1.00 67.12 96 GLY A O 1
#

Secondary structure (DSSP, 8-state):
--HHHHHHHHHHHHHHHHTTSTTS------SPPEEETTEEEEEEETTEEEEEEE-SS-EEEEEEES-TT-TTTTT-------SPPEEETTEEE---

Foldseek 3Di:
DPVVVVVVVVVVVVVVVVVVPPPPQPQCQQEDWDDDPQWIWDRRHQFKIFIWGDDPVGTHTDDIPPDCVDPVRVPDGLGRQNYYWDDDPVDTDGDD

Solvent-accessible surface area (backbone atoms only — not comparable to full-atom values): 5769 Å² total; per-residue (Å²): 135,66,66,68,74,56,48,55,60,52,52,55,50,54,55,61,62,58,65,71,69,78,70,70,80,75,53,57,27,69,29,68,70,47,75,58,90,55,35,38,37,38,37,56,34,52,56,35,40,34,38,25,40,55,59,100,88,50,72,46,82,72,53,59,40,57,37,80,90,39,82,90,30,62,83,62,73,55,51,76,35,63,44,58,72,43,78,61,89,97,38,78,45,77,50,100

pLDDT: mean 82.33, std 11.79, range [54.0, 95.94]

Radius of gyration: 20.58 Å; Cα contacts (8 Å, |Δi|>4): 138; chains: 1; bounding box: 61×26×48 Å

Nearest PDB structures (foldseek):
  1z8m-assembly1_A  TM=4.573E-01  e=5.605E-01  Helicobacter pylori 26695
  4ml0-assembly1_D  TM=4.091E-01  e=7.175E-01  Escherichia coli B str. REL606
  4q2u-assembly2_L  TM=4.653E-01  e=1.600E+00  Escherichia coli K-12
  4mmj-assembly1_A  TM=4.459E-01  e=1.505E+00  Escherichia coli BL21(DE3)
  5czf-assembly2_C  TM=4.827E-01  e=1.505E+00  Escherichia coli O157

Sequence (96 aa):
MRLSKILIPVILVVAVFSSACVGFSEPRGWAAPVFDGETVYVFLDRDEFVAANLDEFGAEWSWTFPDEDLDAEKEIDLEAVYGPPLFAGDRIILAG

Mean predicted aligned error: 10.8 Å